Protein AF-A0A9E5TJ75-F1 (afdb_monomer_lite)

Sequence (106 aa):
MNHGADGQYAGRDTPRMLLGMAIGLALGLAGGLALDNIAIGAGMGIAIGTALGVAFSGRRRERSKLLTVLGVVLLLVGIVVLAIIMNLVEPQWWCDYSVLNLVPGC

pLDDT: mean 71.91, std 14.31, range [47.47, 91.88]

Secondary structure (DSSP, 8-state):
-------S-S-----HHHHHHHHHHHHHHHHHHHTT-HHHHHHHHHHHHHHHHHHHT-----HHHHHHHHHHHHHHHHHHHHHHHHHHS--GGGGT-TT----S--

Structure (mmCIF, N/CA/C/O backbone):
data_AF-A0A9E5TJ75-F1
#
_entry.id   AF-A0A9E5TJ75-F1
#
loop_
_atom_site.group_PDB
_atom_site.id
_atom_site.type_symbol
_atom_site.label_atom_id
_atom_site.label_alt_id
_atom_site.label_comp_id
_atom_site.label_asym_id
_atom_site.label_entity_id
_atom_site.label_seq_id
_atom_site.pdbx_PDB_ins_code
_atom_site.Cartn_x
_atom_site.Cartn_y
_atom_site.Cartn_z
_atom_site.occupancy
_atom_site.B_iso_or_equiv
_atom_site.auth_seq_id
_atom_site.auth_comp_id
_atom_site.auth_asym_id
_atom_site.auth_atom_id
_atom_site.pdbx_PDB_model_num
ATOM 1 N N . MET A 1 1 ? -44.513 19.644 -9.777 1.00 49.72 1 MET A N 1
ATOM 2 C CA . MET A 1 1 ? -43.888 18.924 -8.651 1.00 49.72 1 MET A CA 1
ATOM 3 C C . MET A 1 1 ? -42.584 18.312 -9.136 1.00 49.72 1 MET A C 1
ATOM 5 O O . MET A 1 1 ? -42.647 17.287 -9.799 1.00 49.72 1 MET A O 1
ATOM 9 N N . ASN A 1 2 ? -41.434 18.925 -8.833 1.00 54.47 2 ASN A N 1
ATOM 10 C CA . ASN A 1 2 ? -40.115 18.384 -9.178 1.00 54.47 2 ASN A CA 1
ATOM 11 C C . ASN A 1 2 ? -39.209 18.511 -7.937 1.00 54.47 2 ASN A C 1
ATOM 13 O O . ASN A 1 2 ? -38.608 19.559 -7.718 1.00 54.47 2 ASN A O 1
ATOM 17 N N . HIS A 1 3 ? -39.148 17.468 -7.109 1.00 60.53 3 HIS A N 1
ATOM 18 C CA . HIS A 1 3 ? -38.141 17.313 -6.055 1.00 60.53 3 HIS A CA 1
ATOM 19 C C . HIS A 1 3 ? -37.324 16.060 -6.368 1.00 60.53 3 HIS A C 1
ATOM 21 O O . HIS A 1 3 ? -37.915 15.009 -6.608 1.00 60.53 3 HIS A O 1
ATOM 27 N N . GLY A 1 4 ? -35.993 16.171 -6.369 1.00 53.81 4 GLY A N 1
ATOM 28 C CA . GLY A 1 4 ? -35.117 15.000 -6.450 1.00 53.81 4 GLY A CA 1
ATOM 29 C C . GLY A 1 4 ? -33.734 15.243 -7.051 1.00 53.81 4 GLY A C 1
ATOM 30 O O . GLY A 1 4 ? -33.310 14.463 -7.896 1.00 53.81 4 GLY A O 1
ATOM 31 N N . ALA A 1 5 ? -33.032 16.307 -6.656 1.00 62.34 5 ALA A N 1
ATOM 32 C CA . ALA A 1 5 ? -31.631 16.508 -7.051 1.00 62.34 5 ALA A CA 1
ATOM 33 C C . ALA A 1 5 ? -30.827 17.237 -5.964 1.00 62.34 5 ALA A C 1
ATOM 35 O O . ALA A 1 5 ? -30.008 18.108 -6.233 1.00 62.34 5 ALA A O 1
ATOM 36 N N . ASP A 1 6 ? -31.075 16.903 -4.709 1.00 57.59 6 ASP A N 1
ATOM 37 C CA . ASP A 1 6 ? -30.299 17.343 -3.565 1.00 57.59 6 ASP A CA 1
ATOM 38 C C . ASP A 1 6 ? -29.215 16.301 -3.287 1.00 57.59 6 ASP A C 1
ATOM 40 O O . ASP A 1 6 ? -29.389 15.293 -2.601 1.00 57.59 6 ASP A O 1
ATOM 44 N N . GLY A 1 7 ? -28.064 16.561 -3.910 1.00 57.28 7 GLY A N 1
ATOM 45 C CA . GLY A 1 7 ? -26.812 15.866 -3.673 1.00 57.28 7 GLY A CA 1
ATOM 46 C C . GLY A 1 7 ? -26.446 15.900 -2.193 1.00 57.28 7 GLY A C 1
ATOM 47 O O . GLY A 1 7 ? -25.975 16.907 -1.665 1.00 57.28 7 GLY A O 1
A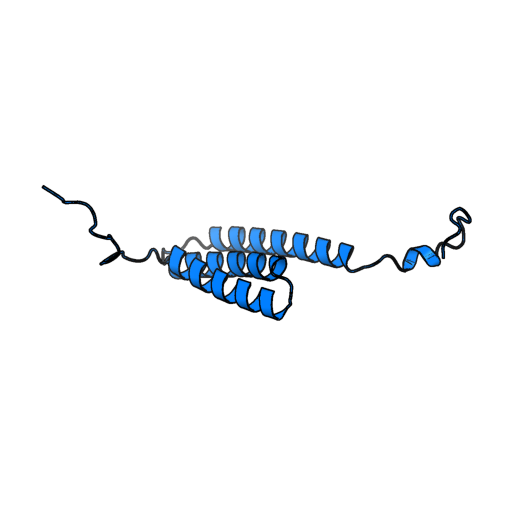TOM 48 N N . GLN A 1 8 ? -26.617 14.755 -1.540 1.00 57.28 8 GLN A N 1
ATOM 49 C CA . GLN A 1 8 ? -26.152 14.465 -0.187 1.00 57.28 8 GLN A CA 1
ATOM 50 C C . GLN A 1 8 ? -24.614 14.343 -0.166 1.00 57.28 8 GLN A C 1
ATOM 52 O O . GLN A 1 8 ? -24.048 13.261 0.004 1.00 57.28 8 GLN A O 1
ATOM 57 N N . TYR A 1 9 ? -23.931 15.472 -0.366 1.00 57.69 9 TYR A N 1
ATOM 58 C CA . TYR A 1 9 ? -22.493 15.662 -0.125 1.00 57.69 9 TYR A CA 1
ATOM 59 C C . TYR A 1 9 ? -22.220 16.774 0.902 1.00 57.69 9 TYR A C 1
ATOM 61 O O . TYR A 1 9 ? -21.068 17.110 1.155 1.00 57.69 9 TYR A O 1
ATOM 69 N N . ALA A 1 10 ? -23.259 17.339 1.522 1.00 48.19 10 ALA A N 1
ATOM 70 C CA . ALA A 1 10 ? -23.130 18.318 2.594 1.00 48.19 10 ALA A CA 1
ATOM 71 C C . ALA A 1 10 ? -23.320 17.620 3.950 1.00 48.19 10 ALA A C 1
ATOM 73 O O . ALA A 1 10 ? -24.439 17.481 4.433 1.00 48.19 10 ALA A O 1
ATOM 74 N N . GLY A 1 11 ? -22.218 17.144 4.541 1.00 52.88 11 GLY A N 1
ATOM 75 C CA . GLY A 1 11 ? -22.193 16.698 5.940 1.00 52.88 11 GLY A CA 1
ATOM 76 C C . GLY A 1 11 ? -22.075 15.191 6.171 1.00 52.88 11 GLY A C 1
ATOM 77 O O . GLY A 1 11 ? -22.799 14.648 6.998 1.00 52.88 11 GLY A O 1
ATOM 78 N N . ARG A 1 12 ? -21.159 14.492 5.484 1.00 55.97 12 ARG A N 1
ATOM 79 C CA . ARG A 1 12 ? -20.728 13.169 5.963 1.00 55.97 12 ARG A CA 1
ATOM 80 C C . ARG A 1 12 ? -19.517 13.331 6.861 1.00 55.97 12 ARG A C 1
ATOM 82 O O . ARG A 1 12 ? -18.474 13.788 6.403 1.00 55.97 12 ARG A O 1
ATOM 89 N N . ASP A 1 13 ? -19.649 12.868 8.096 1.00 57.91 13 ASP A N 1
ATOM 90 C CA . ASP A 1 13 ? -18.520 12.412 8.893 1.00 57.91 13 ASP A CA 1
ATOM 91 C C . ASP A 1 13 ? -17.759 11.389 8.048 1.00 57.91 13 ASP A C 1
ATOM 93 O O . ASP A 1 13 ? -18.174 10.233 7.936 1.00 57.91 13 ASP A O 1
ATOM 97 N N . THR A 1 14 ? -16.707 11.822 7.350 1.00 67.25 14 THR A N 1
ATOM 98 C CA . THR A 1 14 ? -15.968 10.941 6.451 1.00 67.25 14 THR A CA 1
ATOM 99 C C . THR A 1 14 ? -15.429 9.802 7.305 1.00 67.25 14 THR A C 1
ATOM 101 O O . THR A 1 14 ? -14.628 10.061 8.215 1.00 67.25 14 THR A O 1
ATOM 104 N N . PRO A 1 15 ? -15.864 8.546 7.083 1.00 71.38 15 PRO A N 1
ATOM 105 C CA . PRO A 1 15 ? -15.361 7.444 7.876 1.00 71.38 15 PRO A CA 1
ATOM 106 C C . PRO A 1 15 ? -13.844 7.447 7.708 1.00 71.38 15 PRO A C 1
ATOM 108 O O . PRO A 1 15 ? -13.341 7.435 6.589 1.00 71.38 15 PRO A O 1
ATOM 111 N N . ARG A 1 16 ? -13.104 7.539 8.818 1.00 77.94 16 ARG A N 1
ATOM 112 C CA . ARG A 1 16 ? -11.641 7.755 8.821 1.00 77.94 16 ARG A CA 1
ATOM 113 C C . ARG A 1 16 ? -10.889 6.696 8.006 1.00 77.94 16 ARG A C 1
ATOM 115 O O . ARG A 1 16 ? -9.814 6.953 7.474 1.00 77.94 16 ARG A O 1
ATOM 122 N N . MET A 1 17 ? -11.509 5.530 7.851 1.00 79.62 17 MET A N 1
ATOM 123 C CA . MET A 1 17 ? -11.088 4.459 6.958 1.00 79.62 17 MET A CA 1
ATOM 124 C C . MET A 1 17 ? -11.069 4.870 5.475 1.00 79.62 17 MET A C 1
ATOM 126 O O . MET A 1 17 ? -10.099 4.582 4.780 1.00 79.62 17 MET A O 1
ATOM 130 N N . LEU A 1 18 ? -12.091 5.591 5.007 1.00 84.69 18 LEU A N 1
ATOM 131 C CA . LEU A 1 18 ? -12.195 6.107 3.640 1.00 84.69 18 LEU A CA 1
ATOM 132 C C . LEU A 1 18 ? -11.130 7.172 3.357 1.00 84.69 18 LEU A C 1
ATOM 134 O O . LEU A 1 18 ? -10.567 7.198 2.268 1.00 84.69 18 LEU A O 1
ATOM 138 N N . LEU A 1 19 ? -10.810 8.002 4.356 1.00 86.19 19 LEU A N 1
ATOM 139 C CA . LEU A 1 19 ? -9.735 8.989 4.251 1.00 86.19 19 LEU A CA 1
ATOM 140 C C . LEU A 1 19 ? -8.370 8.311 4.069 1.00 86.19 19 LEU A C 1
ATOM 142 O O . LEU A 1 19 ? -7.612 8.691 3.182 1.00 86.19 19 LEU A O 1
ATOM 146 N N . GLY A 1 20 ? -8.079 7.273 4.860 1.00 87.69 20 GLY A N 1
ATOM 147 C CA . GLY A 1 20 ? -6.862 6.477 4.690 1.00 87.69 20 GLY A CA 1
ATOM 148 C C . GLY A 1 20 ? -6.777 5.842 3.302 1.00 87.69 20 GLY A C 1
ATOM 149 O O . GLY A 1 20 ? -5.758 5.976 2.630 1.00 87.69 20 GLY A O 1
ATOM 150 N N . MET A 1 21 ? -7.868 5.229 2.834 1.00 89.12 21 MET A N 1
ATOM 151 C CA . MET A 1 21 ? -7.932 4.611 1.506 1.00 89.12 21 MET A CA 1
ATOM 152 C C . MET A 1 21 ? -7.695 5.616 0.377 1.00 89.12 21 MET A C 1
ATOM 154 O O . MET A 1 21 ? -6.905 5.331 -0.516 1.00 89.12 21 MET A O 1
ATOM 158 N N . ALA A 1 22 ? -8.328 6.790 0.434 1.00 89.00 22 ALA A N 1
ATOM 159 C CA . ALA A 1 22 ? -8.174 7.829 -0.580 1.00 89.00 22 ALA A CA 1
ATOM 160 C C . ALA A 1 22 ? -6.722 8.326 -0.678 1.00 89.00 22 ALA A C 1
ATOM 162 O O . ALA A 1 22 ? -6.186 8.446 -1.777 1.00 89.00 22 ALA A O 1
ATOM 163 N N . ILE A 1 23 ? -6.068 8.551 0.468 1.00 88.94 23 ILE A N 1
ATOM 164 C CA . ILE A 1 23 ? -4.663 8.981 0.521 1.00 88.94 23 ILE A CA 1
ATOM 165 C C . ILE A 1 23 ? -3.743 7.884 -0.026 1.00 88.94 23 ILE A C 1
ATOM 167 O O . ILE A 1 23 ? -2.877 8.158 -0.855 1.00 88.94 23 ILE A O 1
ATOM 171 N N . GLY A 1 24 ? -3.944 6.637 0.407 1.00 90.56 24 GLY A N 1
ATOM 172 C CA . GLY A 1 24 ? -3.140 5.507 -0.052 1.00 90.56 24 GLY A CA 1
ATOM 173 C C . GLY A 1 24 ? -3.268 5.262 -1.552 1.00 90.56 24 GLY A C 1
ATOM 174 O O . GLY A 1 24 ? -2.254 5.128 -2.226 1.00 90.56 24 GLY A O 1
ATOM 175 N N . LEU A 1 25 ? -4.487 5.269 -2.099 1.00 91.88 25 LEU A N 1
ATOM 176 C CA . LEU A 1 25 ? -4.717 5.115 -3.538 1.00 91.88 25 LEU A CA 1
ATOM 177 C C . LEU A 1 25 ? -4.088 6.247 -4.348 1.00 91.88 25 LEU A C 1
ATOM 179 O O . LEU A 1 25 ? -3.445 5.969 -5.353 1.00 91.88 25 LEU A O 1
ATOM 183 N N . ALA A 1 26 ? -4.228 7.500 -3.911 1.00 90.50 26 ALA A N 1
ATOM 184 C CA . ALA A 1 26 ? -3.636 8.633 -4.614 1.00 90.50 26 ALA A CA 1
ATOM 185 C C . ALA A 1 26 ? -2.102 8.539 -4.655 1.00 90.50 26 ALA A C 1
ATOM 187 O O . ALA A 1 26 ? -1.507 8.675 -5.722 1.00 90.50 26 ALA A O 1
ATOM 188 N N . LEU A 1 27 ? -1.466 8.244 -3.515 1.00 87.00 27 LEU A N 1
ATOM 189 C CA . LEU A 1 27 ? -0.011 8.084 -3.429 1.00 87.00 27 LEU A CA 1
ATOM 190 C C . LEU A 1 27 ? 0.483 6.855 -4.193 1.00 87.00 27 LEU A C 1
ATOM 192 O O . LEU A 1 27 ? 1.489 6.928 -4.891 1.00 87.00 27 LEU A O 1
ATOM 196 N N . GLY A 1 28 ? -0.229 5.735 -4.080 1.00 90.56 28 GLY A N 1
ATOM 197 C CA . GLY A 1 28 ? 0.118 4.499 -4.766 1.00 90.56 28 GLY A CA 1
ATOM 198 C C . GLY A 1 28 ? 0.003 4.629 -6.277 1.00 90.56 28 GLY A C 1
ATOM 199 O O . GLY A 1 28 ? 0.934 4.271 -6.986 1.00 90.56 28 GLY A O 1
ATOM 200 N N . LEU A 1 29 ? -1.087 5.205 -6.787 1.00 91.00 29 LEU A N 1
ATOM 201 C CA . LEU A 1 29 ? -1.247 5.441 -8.221 1.00 91.00 29 LEU A CA 1
ATOM 202 C C . LEU A 1 29 ? -0.222 6.451 -8.743 1.00 91.00 29 LEU A C 1
ATOM 204 O O . LEU A 1 29 ? 0.378 6.201 -9.781 1.00 91.00 29 LEU A O 1
ATOM 208 N N . ALA A 1 30 ? 0.037 7.541 -8.014 1.00 86.56 30 ALA A N 1
ATOM 209 C CA . ALA A 1 30 ? 1.070 8.503 -8.394 1.00 86.56 30 ALA A CA 1
ATOM 210 C C . ALA A 1 30 ? 2.467 7.859 -8.437 1.00 86.56 30 ALA A C 1
ATOM 212 O O . ALA A 1 30 ? 3.211 8.064 -9.393 1.00 86.56 30 ALA A O 1
ATOM 213 N N . GLY A 1 31 ? 2.802 7.029 -7.444 1.00 85.56 31 GLY A N 1
ATOM 214 C CA . GLY A 1 31 ? 4.053 6.271 -7.417 1.00 85.56 31 GLY A CA 1
ATOM 215 C C . GLY A 1 31 ? 4.133 5.213 -8.520 1.00 85.56 31 GLY A C 1
ATOM 216 O O . GLY A 1 31 ? 5.168 5.074 -9.159 1.00 85.56 31 GLY A O 1
ATOM 217 N N . GLY A 1 32 ? 3.035 4.508 -8.796 1.00 87.06 32 GLY A N 1
ATOM 218 C CA . GLY A 1 32 ? 2.951 3.533 -9.885 1.00 87.06 32 GLY A CA 1
ATOM 219 C C . GLY A 1 32 ? 3.122 4.167 -11.255 1.00 87.06 32 GLY A C 1
ATOM 220 O O . GLY A 1 32 ? 3.830 3.618 -12.085 1.00 87.06 32 GLY A O 1
ATOM 221 N N . LEU A 1 33 ? 2.532 5.342 -11.477 1.00 85.38 33 LEU A N 1
ATOM 222 C CA . LEU A 1 33 ? 2.731 6.119 -12.701 1.00 85.38 33 LEU A CA 1
ATOM 223 C C . LEU A 1 33 ? 4.177 6.611 -12.829 1.00 85.38 33 LEU A C 1
ATOM 225 O O . LEU A 1 33 ? 4.739 6.555 -13.915 1.00 85.38 33 LEU A O 1
ATOM 229 N N . ALA A 1 34 ? 4.802 7.042 -11.730 1.00 84.62 34 ALA A N 1
ATOM 230 C CA . ALA A 1 34 ? 6.205 7.459 -11.735 1.00 84.62 34 ALA A CA 1
ATOM 231 C C . ALA A 1 34 ? 7.178 6.306 -12.046 1.00 84.62 34 ALA A C 1
ATOM 233 O O . ALA A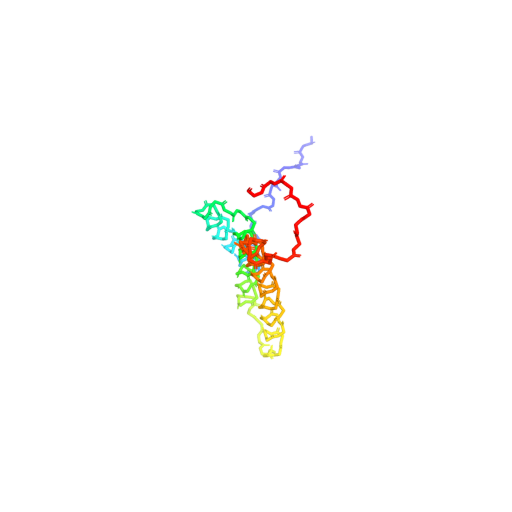 1 34 ? 8.259 6.540 -12.579 1.00 84.62 34 ALA A O 1
ATOM 234 N N . LEU A 1 35 ? 6.793 5.073 -11.715 1.00 85.69 35 LEU A N 1
ATOM 235 C CA . LEU A 1 35 ? 7.551 3.848 -11.985 1.00 85.69 35 LEU A CA 1
ATOM 236 C C . LEU A 1 35 ? 7.133 3.159 -13.296 1.00 85.69 35 LEU A C 1
ATOM 238 O O . LEU A 1 35 ? 7.605 2.057 -13.568 1.00 85.69 35 LEU A O 1
ATOM 242 N N . ASP A 1 36 ? 6.216 3.764 -14.057 1.00 88.50 36 ASP A N 1
ATOM 243 C CA . ASP A 1 36 ? 5.581 3.194 -15.255 1.00 88.50 36 ASP A CA 1
ATOM 244 C C . ASP A 1 36 ? 4.965 1.795 -15.021 1.00 88.50 36 ASP A C 1
ATOM 246 O O . ASP A 1 36 ? 4.839 0.951 -15.906 1.00 88.50 36 ASP A O 1
ATOM 250 N N . ASN A 1 37 ? 4.577 1.531 -13.769 1.00 86.00 37 ASN A N 1
ATOM 251 C CA . ASN A 1 37 ? 4.005 0.276 -13.314 1.00 86.00 37 ASN A CA 1
ATOM 252 C C . ASN A 1 37 ? 2.835 0.526 -12.354 1.00 86.00 37 ASN A C 1
ATOM 254 O O . ASN A 1 37 ? 2.946 0.496 -11.121 1.00 86.00 37 ASN A O 1
ATOM 258 N N . ILE A 1 38 ? 1.665 0.745 -12.956 1.00 83.94 38 ILE A N 1
ATOM 259 C CA . ILE A 1 38 ? 0.409 0.994 -12.240 1.00 83.94 38 ILE A CA 1
ATOM 260 C C . ILE A 1 38 ? 0.007 -0.206 -11.371 1.00 83.94 38 ILE A C 1
ATOM 262 O O . ILE A 1 38 ? -0.597 -0.005 -10.320 1.00 83.94 38 ILE A O 1
ATOM 266 N N . ALA A 1 39 ? 0.365 -1.439 -11.749 1.00 85.44 39 ALA A N 1
ATOM 267 C CA . ALA A 1 39 ? 0.032 -2.628 -10.963 1.00 85.44 39 ALA A CA 1
ATOM 268 C C . ALA A 1 39 ? 0.717 -2.605 -9.586 1.00 85.44 39 ALA A C 1
ATOM 270 O O . ALA A 1 39 ? 0.065 -2.827 -8.562 1.00 85.44 39 ALA A O 1
ATOM 271 N N . ILE A 1 40 ? 2.008 -2.254 -9.552 1.00 82.88 40 ILE A N 1
ATOM 272 C CA . ILE A 1 40 ? 2.766 -2.094 -8.303 1.00 82.88 40 ILE A CA 1
ATOM 273 C C . ILE A 1 40 ? 2.209 -0.919 -7.494 1.00 82.88 40 ILE A C 1
ATOM 275 O O . ILE A 1 40 ? 1.954 -1.055 -6.295 1.00 82.88 40 ILE A O 1
ATOM 279 N N . GLY A 1 41 ? 1.956 0.216 -8.149 1.00 86.00 41 GLY A N 1
ATOM 280 C CA . GLY A 1 41 ? 1.416 1.403 -7.488 1.00 86.00 41 GLY A CA 1
ATOM 281 C C . GLY A 1 41 ? 0.041 1.194 -6.859 1.00 86.00 41 GLY A C 1
ATOM 282 O O . GLY A 1 41 ? -0.182 1.564 -5.707 1.00 86.00 41 GLY A O 1
ATOM 283 N N . ALA A 1 42 ? -0.881 0.548 -7.574 1.00 86.94 42 ALA A N 1
ATOM 284 C CA . ALA A 1 42 ? -2.212 0.239 -7.066 1.00 86.94 42 ALA A CA 1
ATOM 285 C C . ALA A 1 42 ? -2.150 -0.739 -5.881 1.00 86.94 42 ALA A C 1
ATOM 287 O O . ALA A 1 42 ? -2.793 -0.500 -4.857 1.00 86.94 42 ALA A O 1
ATOM 288 N N . GLY A 1 43 ? -1.332 -1.795 -5.977 1.00 86.81 43 GLY A N 1
ATOM 289 C CA . GLY A 1 43 ? -1.139 -2.750 -4.882 1.00 86.81 43 GLY A CA 1
ATOM 290 C C . GLY A 1 43 ? -0.576 -2.087 -3.622 1.00 86.81 43 GLY A C 1
ATOM 291 O O . GLY A 1 43 ? -1.112 -2.258 -2.524 1.00 86.81 43 GLY A O 1
ATOM 292 N N . MET A 1 44 ? 0.455 -1.258 -3.787 1.00 86.00 44 MET A N 1
ATOM 293 C CA . MET A 1 44 ? 1.082 -0.529 -2.686 1.00 86.00 44 MET A CA 1
ATOM 294 C C . MET A 1 44 ? 0.145 0.5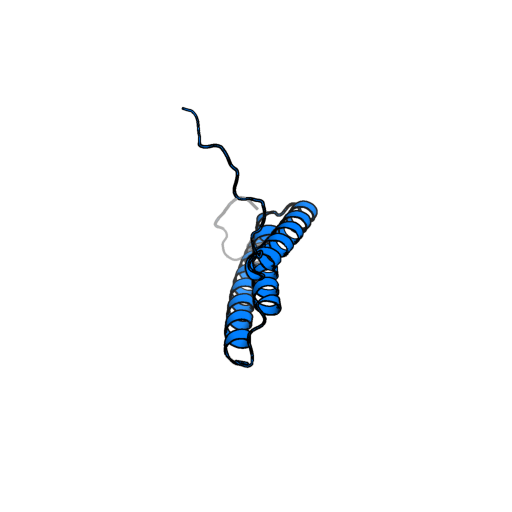35 -2.095 1.00 86.00 44 MET A C 1
ATOM 296 O O . MET A 1 44 ? 0.063 0.683 -0.876 1.00 86.00 44 MET A O 1
ATOM 300 N N . GLY A 1 45 ? -0.630 1.222 -2.936 1.00 89.44 45 GLY A N 1
ATOM 301 C CA . GLY A 1 45 ? -1.606 2.220 -2.508 1.00 89.44 45 GLY A CA 1
ATOM 302 C C . GLY A 1 45 ? -2.749 1.646 -1.679 1.00 89.44 45 GLY A C 1
ATOM 303 O O . GLY A 1 45 ? -3.122 2.223 -0.656 1.00 89.44 45 GLY A O 1
ATOM 304 N N . ILE A 1 46 ? -3.269 0.475 -2.058 1.00 89.31 46 ILE A N 1
ATOM 305 C CA . ILE A 1 46 ? -4.291 -0.233 -1.275 1.00 89.31 46 ILE A CA 1
ATOM 306 C C . ILE A 1 46 ? -3.713 -0.665 0.080 1.00 89.31 46 ILE A C 1
ATOM 308 O O . ILE A 1 46 ? -4.359 -0.474 1.113 1.00 89.31 46 ILE A O 1
ATOM 312 N N . ALA A 1 47 ? -2.482 -1.186 0.108 1.00 85.19 47 ALA A N 1
ATOM 313 C CA . ALA A 1 47 ? -1.818 -1.600 1.345 1.00 85.19 47 ALA A CA 1
ATOM 314 C C . ALA A 1 47 ? -1.587 -0.419 2.309 1.00 85.19 47 ALA A C 1
ATOM 316 O O . ALA A 1 47 ? -1.952 -0.487 3.483 1.00 85.19 47 ALA A O 1
ATOM 317 N N . ILE A 1 48 ? -1.048 0.698 1.812 1.00 87.12 48 ILE A N 1
ATOM 318 C CA . ILE A 1 48 ? -0.810 1.904 2.620 1.00 87.12 48 ILE A CA 1
ATOM 319 C C . ILE A 1 48 ? -2.139 2.520 3.071 1.00 87.12 48 ILE A C 1
ATOM 321 O O . ILE A 1 48 ? -2.297 2.885 4.237 1.00 87.12 48 ILE A O 1
ATOM 325 N N . GLY A 1 49 ? -3.121 2.610 2.173 1.00 88.12 49 GLY A N 1
ATOM 326 C CA . GLY A 1 49 ? -4.399 3.247 2.468 1.00 88.12 49 GLY A CA 1
ATOM 327 C C . GLY A 1 49 ? -5.241 2.479 3.481 1.00 88.12 49 GLY A C 1
ATOM 328 O O . GLY A 1 49 ? -5.843 3.078 4.374 1.00 88.12 49 GLY A O 1
ATOM 329 N N . THR A 1 50 ? -5.230 1.147 3.409 1.00 84.44 50 THR A N 1
ATOM 330 C CA . THR A 1 50 ? -5.862 0.296 4.427 1.00 84.44 50 THR A CA 1
ATOM 331 C C . THR A 1 50 ? -5.163 0.426 5.779 1.00 84.44 50 THR A C 1
ATOM 333 O O . THR A 1 50 ? -5.844 0.584 6.793 1.00 84.44 50 THR A O 1
ATOM 336 N N . ALA A 1 51 ? -3.826 0.465 5.814 1.00 82.25 51 ALA A N 1
ATOM 337 C CA . ALA A 1 51 ? -3.065 0.660 7.047 1.00 82.25 51 ALA A CA 1
ATOM 338 C C . ALA A 1 51 ? -3.364 2.016 7.715 1.00 82.25 51 ALA A C 1
ATOM 340 O O . ALA A 1 51 ? -3.657 2.063 8.913 1.00 82.25 51 ALA A O 1
ATOM 341 N N . LEU A 1 52 ? -3.371 3.109 6.943 1.00 83.31 52 LEU A N 1
ATOM 342 C CA . LEU A 1 52 ? -3.720 4.448 7.433 1.00 83.31 52 LEU A CA 1
ATOM 343 C C . LEU A 1 52 ? -5.180 4.525 7.891 1.00 83.31 52 LEU A C 1
ATOM 345 O O . L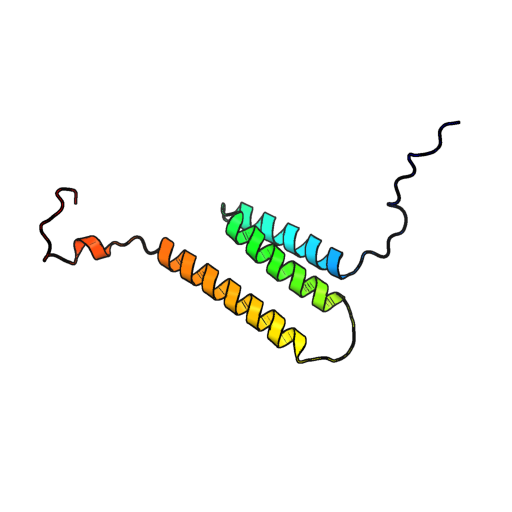EU A 1 52 ? -5.477 5.094 8.941 1.00 83.31 52 LEU A O 1
ATOM 349 N N . GLY A 1 53 ? -6.097 3.905 7.146 1.00 84.25 53 GLY A N 1
ATOM 350 C CA . GLY A 1 53 ? -7.516 3.876 7.487 1.00 84.25 53 GLY A CA 1
ATOM 351 C C . GLY A 1 53 ? -7.796 3.144 8.801 1.00 84.25 53 GLY A C 1
ATOM 352 O O . GLY A 1 53 ? -8.643 3.580 9.586 1.00 84.25 53 GLY A O 1
ATOM 353 N N . VAL A 1 54 ? -7.046 2.075 9.081 1.00 79.06 54 VAL A N 1
ATOM 354 C CA . VAL A 1 54 ? -7.086 1.346 10.357 1.00 79.06 54 VAL A CA 1
ATOM 355 C C . VAL A 1 54 ? -6.428 2.159 11.476 1.00 79.06 54 VAL A C 1
ATOM 357 O O . VAL A 1 54 ? -7.006 2.270 12.558 1.00 79.06 54 VAL A O 1
ATOM 360 N N . ALA A 1 55 ? -5.274 2.783 11.219 1.00 77.06 55 ALA A N 1
ATOM 361 C CA . ALA A 1 55 ? -4.568 3.616 12.194 1.00 77.06 55 ALA A CA 1
ATOM 362 C C . ALA A 1 55 ? -5.411 4.819 12.657 1.00 77.06 55 ALA A C 1
ATOM 364 O O . ALA A 1 55 ? -5.489 5.108 13.852 1.00 77.06 55 ALA A O 1
ATOM 365 N N . PHE A 1 56 ? -6.107 5.484 11.731 1.00 75.75 56 PHE A N 1
ATOM 366 C CA . PHE A 1 56 ? -6.963 6.636 12.035 1.00 75.75 56 PHE A CA 1
ATOM 367 C C . PHE A 1 56 ? -8.343 6.254 12.576 1.00 75.75 56 PHE A C 1
ATOM 369 O O . PHE A 1 56 ? -8.994 7.070 13.234 1.00 75.75 56 PHE A O 1
ATOM 376 N N . SER A 1 57 ? -8.791 5.011 12.381 1.00 70.25 57 SER A N 1
ATOM 377 C CA . SER A 1 57 ? -10.083 4.530 12.894 1.00 70.25 57 SER A CA 1
ATOM 378 C C . SER A 1 57 ? -10.169 4.416 14.418 1.00 70.25 57 SER A C 1
ATOM 380 O O . SER A 1 57 ? -11.242 4.108 14.931 1.00 70.25 57 SER A O 1
ATOM 382 N N . GLY A 1 58 ? -9.101 4.747 15.155 1.00 65.81 58 GLY A N 1
ATOM 383 C CA . GLY A 1 58 ? -9.172 5.207 16.542 1.00 65.81 58 GLY A CA 1
ATOM 384 C C . GLY A 1 58 ? -10.128 4.408 17.429 1.00 65.81 58 GLY A C 1
ATOM 385 O O . GLY A 1 58 ? -11.131 4.944 17.897 1.00 65.81 58 GLY A O 1
ATOM 386 N N . ARG A 1 59 ? -9.833 3.125 17.670 1.00 51.28 59 ARG A N 1
ATOM 387 C CA . ARG A 1 59 ? -10.535 2.344 18.695 1.00 51.28 59 ARG A CA 1
ATOM 388 C C . ARG A 1 59 ? -9.567 1.408 19.427 1.00 51.28 59 ARG A C 1
ATOM 390 O O . ARG A 1 59 ? -9.200 0.343 18.955 1.00 51.28 59 ARG A O 1
ATOM 397 N N . ARG A 1 60 ? -9.108 1.912 20.575 1.00 54.97 60 ARG A N 1
ATOM 398 C CA . ARG A 1 60 ? -8.755 1.226 21.829 1.00 54.97 60 ARG A CA 1
ATOM 399 C C . ARG A 1 60 ? -8.358 -0.264 21.722 1.00 54.97 60 ARG A C 1
ATOM 401 O O . ARG A 1 60 ? -9.206 -1.141 21.694 1.00 54.97 60 ARG A O 1
ATOM 408 N N . ARG A 1 61 ? -7.048 -0.513 21.843 1.00 49.28 61 ARG A N 1
ATOM 409 C CA . ARG A 1 61 ? -6.437 -1.654 22.557 1.00 49.28 61 ARG A CA 1
ATOM 410 C C . ARG A 1 61 ? -6.919 -3.068 22.173 1.00 49.28 61 ARG A C 1
ATOM 412 O O . ARG A 1 61 ? -7.346 -3.815 23.038 1.00 49.28 61 ARG A O 1
ATOM 419 N N . GLU A 1 62 ? -6.677 -3.492 20.936 1.00 54.97 62 GLU A N 1
ATOM 420 C CA . GLU A 1 62 ? -6.464 -4.916 20.613 1.00 54.97 62 GLU A CA 1
ATOM 421 C C . GLU A 1 62 ? -5.218 -5.049 19.729 1.00 54.97 62 GLU A C 1
ATOM 423 O O . GLU A 1 62 ? -5.265 -5.026 18.501 1.00 54.97 62 GLU A O 1
ATOM 428 N N . ARG A 1 63 ? -4.062 -5.153 20.397 1.00 53.53 63 ARG A N 1
ATOM 429 C CA . ARG A 1 63 ? -2.708 -5.259 19.821 1.00 53.53 63 ARG A CA 1
ATOM 430 C C . ARG A 1 63 ? -2.518 -6.498 18.921 1.00 53.53 63 ARG A C 1
ATOM 432 O O . ARG A 1 63 ? -1.515 -6.590 18.226 1.00 53.53 63 ARG A O 1
ATOM 439 N N . SER A 1 64 ? -3.468 -7.433 18.935 1.00 52.81 64 SER A N 1
ATOM 440 C CA . SER A 1 64 ? -3.457 -8.702 18.202 1.00 52.81 64 SER A CA 1
ATOM 441 C C . SER A 1 64 ? -3.894 -8.571 16.739 1.00 52.81 64 SER A C 1
ATOM 443 O O . SER A 1 64 ? -3.287 -9.196 15.878 1.00 52.81 64 SER A O 1
ATOM 445 N N . LYS A 1 65 ? -4.878 -7.719 16.419 1.00 59.03 65 LYS A N 1
ATOM 446 C CA . LYS A 1 65 ? -5.408 -7.605 15.042 1.00 59.03 65 LYS A CA 1
ATOM 447 C C . LYS A 1 65 ? -4.466 -6.861 14.096 1.00 59.03 65 LYS A C 1
ATOM 449 O O . LYS A 1 65 ? -4.408 -7.175 12.912 1.00 59.03 65 LYS A O 1
ATOM 454 N N . LEU A 1 66 ? -3.682 -5.917 14.620 1.00 61.34 66 LEU A N 1
ATOM 455 C CA . LEU A 1 66 ? -2.732 -5.133 13.827 1.00 61.34 66 LEU A CA 1
ATOM 456 C C . LEU A 1 66 ? -1.540 -5.977 13.350 1.00 61.34 66 LEU A C 1
ATOM 458 O O . LEU A 1 66 ? -1.086 -5.793 12.230 1.00 61.34 66 LEU A O 1
ATOM 462 N N . LEU A 1 67 ? -1.090 -6.945 14.155 1.00 59.09 67 LEU A N 1
ATOM 463 C CA . LEU A 1 67 ? -0.054 -7.911 13.770 1.00 59.09 67 LEU A CA 1
ATOM 464 C C . LEU A 1 67 ? -0.557 -8.919 12.730 1.00 59.09 67 LEU A C 1
ATOM 466 O O . LEU A 1 67 ? 0.196 -9.267 11.829 1.00 59.09 67 LEU A O 1
ATOM 470 N N . THR A 1 68 ? -1.822 -9.349 12.800 1.00 64.62 68 THR A N 1
ATOM 471 C CA . THR A 1 68 ? -2.412 -10.220 11.770 1.00 64.62 68 THR A CA 1
ATOM 472 C C . THR A 1 68 ? -2.584 -9.480 10.448 1.00 64.62 68 THR A C 1
ATOM 474 O O . THR A 1 68 ? -2.211 -10.008 9.408 1.00 64.62 68 THR A O 1
ATOM 477 N N . VAL A 1 69 ? -3.094 -8.244 10.474 1.00 70.25 69 VAL A N 1
ATOM 478 C CA . VAL A 1 69 ? -3.260 -7.436 9.255 1.00 70.25 69 VAL A CA 1
ATOM 479 C C . VAL A 1 69 ? -1.901 -7.078 8.656 1.00 70.25 69 VAL A C 1
ATOM 481 O O . VAL A 1 69 ? -1.696 -7.296 7.469 1.00 70.25 69 VAL A O 1
ATOM 484 N N . LEU A 1 70 ? -0.945 -6.614 9.467 1.00 73.88 70 LEU A N 1
ATOM 485 C CA . LEU A 1 70 ? 0.421 -6.341 9.013 1.00 73.88 70 LEU A CA 1
ATOM 486 C C . LEU A 1 70 ? 1.097 -7.614 8.483 1.00 73.88 70 LEU A C 1
ATOM 488 O O . LEU A 1 70 ? 1.748 -7.565 7.448 1.00 73.88 70 LEU A O 1
ATOM 492 N N . GLY A 1 71 ? 0.914 -8.752 9.156 1.00 73.62 71 GLY A N 1
ATOM 493 C CA . GLY A 1 71 ? 1.472 -10.041 8.751 1.00 73.62 71 GLY A CA 1
ATOM 494 C C . GLY A 1 71 ? 0.905 -10.546 7.425 1.00 73.62 71 GLY A C 1
ATOM 495 O O . GLY A 1 71 ? 1.670 -10.960 6.563 1.00 73.62 71 GLY A O 1
ATOM 496 N N . VAL A 1 72 ? -0.412 -10.453 7.220 1.00 76.00 72 VAL A N 1
ATOM 497 C CA . VAL A 1 72 ? -1.057 -10.824 5.949 1.00 76.00 72 VAL A CA 1
ATOM 498 C C . VAL A 1 72 ? -0.637 -9.873 4.832 1.00 76.00 72 VAL A C 1
ATOM 500 O O . VAL A 1 72 ? -0.317 -10.330 3.740 1.00 76.00 72 VAL A O 1
ATOM 503 N N . VAL A 1 73 ? -0.571 -8.566 5.099 1.00 76.50 73 VAL A N 1
ATOM 504 C CA . VAL A 1 73 ? -0.107 -7.577 4.117 1.00 76.50 73 VAL A CA 1
ATOM 505 C C . VAL A 1 73 ? 1.353 -7.827 3.740 1.00 76.50 73 VAL A C 1
ATOM 507 O O . VAL A 1 73 ? 1.661 -7.866 2.556 1.00 76.50 73 VAL A O 1
ATOM 510 N N . LEU A 1 74 ? 2.245 -8.070 4.705 1.00 79.56 74 LEU A N 1
ATOM 511 C CA . LEU A 1 74 ? 3.651 -8.391 4.436 1.00 79.56 74 LEU A CA 1
ATOM 512 C C . LEU A 1 74 ? 3.816 -9.720 3.694 1.00 79.56 74 LEU A C 1
ATOM 514 O O . LEU A 1 74 ? 4.663 -9.811 2.813 1.00 79.56 74 LEU A O 1
ATOM 518 N N . LEU A 1 75 ? 3.003 -10.731 4.009 1.00 81.31 75 LEU A N 1
ATOM 519 C CA . LEU A 1 75 ? 3.010 -12.017 3.314 1.00 81.31 75 LEU A CA 1
ATOM 520 C C . LEU A 1 75 ? 2.540 -11.867 1.862 1.00 81.31 75 LEU A C 1
ATOM 522 O O . LEU A 1 75 ? 3.185 -12.390 0.959 1.00 81.31 75 LEU A O 1
ATOM 526 N N . LEU A 1 76 ? 1.471 -11.104 1.619 1.00 78.38 76 LEU A N 1
ATOM 527 C CA . LEU A 1 76 ? 0.984 -10.813 0.269 1.00 78.38 76 LEU A CA 1
ATOM 528 C C . LEU A 1 76 ? 1.989 -9.979 -0.528 1.00 78.38 76 LEU A C 1
ATOM 530 O O . LEU A 1 76 ? 2.293 -10.321 -1.667 1.00 78.38 76 LEU A O 1
ATOM 534 N N . VAL A 1 77 ? 2.552 -8.929 0.077 1.00 82.69 77 VAL A N 1
ATOM 535 C CA . VAL A 1 77 ? 3.615 -8.120 -0.536 1.00 82.69 77 VAL A CA 1
ATOM 536 C C . VAL A 1 77 ? 4.834 -8.991 -0.836 1.00 82.69 77 VAL A C 1
ATOM 538 O O . VAL A 1 77 ? 5.373 -8.906 -1.930 1.00 82.69 77 VAL A O 1
ATOM 541 N N . GLY A 1 78 ? 5.229 -9.877 0.080 1.00 82.19 78 GLY A N 1
ATOM 542 C CA . GLY A 1 78 ? 6.332 -10.815 -0.112 1.00 82.19 78 GLY A CA 1
ATOM 543 C C . GLY A 1 78 ? 6.099 -11.772 -1.279 1.00 82.19 78 GLY A C 1
ATOM 544 O O . GLY A 1 78 ? 6.983 -11.924 -2.111 1.00 82.19 78 GLY A O 1
ATOM 545 N N . ILE A 1 79 ? 4.906 -12.364 -1.392 1.00 85.75 79 ILE A N 1
ATOM 546 C CA . ILE A 1 79 ? 4.545 -13.250 -2.512 1.00 85.75 79 ILE A CA 1
ATOM 547 C C . ILE A 1 79 ? 4.556 -12.489 -3.841 1.00 85.75 79 ILE A C 1
ATOM 549 O O . ILE A 1 79 ? 5.087 -12.991 -4.827 1.00 85.75 79 ILE A O 1
ATOM 553 N N . VAL A 1 80 ? 4.006 -11.273 -3.871 1.00 81.62 80 VAL A N 1
ATOM 554 C CA . VAL A 1 80 ? 3.976 -10.434 -5.078 1.00 81.62 80 VAL A CA 1
ATOM 555 C C . VAL A 1 80 ? 5.387 -10.020 -5.491 1.00 81.62 80 VAL A C 1
ATOM 557 O O . VAL A 1 80 ? 5.743 -10.156 -6.655 1.00 81.62 80 VAL A O 1
ATOM 560 N N . VAL A 1 81 ? 6.217 -9.577 -4.546 1.00 84.19 81 VAL A N 1
ATOM 561 C CA . VAL A 1 81 ? 7.621 -9.224 -4.797 1.00 84.19 81 VAL A CA 1
ATOM 562 C C . VAL A 1 81 ? 8.411 -10.445 -5.262 1.00 84.19 81 VAL A C 1
ATOM 564 O O . VAL A 1 81 ? 9.162 -10.340 -6.223 1.00 84.19 81 VAL A O 1
ATOM 567 N N . LEU A 1 82 ? 8.206 -11.614 -4.649 1.00 80.69 82 LEU A N 1
ATOM 568 C CA . LEU A 1 82 ? 8.844 -12.864 -5.061 1.00 80.69 82 LEU A CA 1
ATOM 569 C C . LEU A 1 82 ? 8.443 -13.254 -6.491 1.00 80.69 82 LEU A C 1
ATOM 571 O O . LEU A 1 82 ? 9.307 -13.599 -7.290 1.00 80.69 82 LEU A O 1
ATOM 575 N N . ALA A 1 83 ? 7.156 -13.160 -6.829 1.00 79.69 83 ALA A N 1
ATOM 576 C CA . ALA A 1 83 ? 6.656 -13.442 -8.172 1.00 79.69 83 ALA A CA 1
ATOM 577 C C . ALA A 1 83 ? 7.213 -12.456 -9.210 1.00 79.69 83 ALA A C 1
ATOM 579 O O . ALA A 1 83 ? 7.581 -12.864 -10.307 1.00 79.69 83 ALA A O 1
ATOM 580 N N . ILE A 1 84 ? 7.338 -11.174 -8.852 1.00 80.62 84 ILE A N 1
ATOM 581 C CA . ILE A 1 84 ? 7.962 -10.153 -9.701 1.00 80.62 84 ILE A CA 1
ATOM 582 C C . ILE A 1 84 ? 9.456 -10.443 -9.883 1.00 80.62 84 ILE A C 1
ATOM 584 O O . ILE A 1 84 ? 9.933 -10.399 -11.008 1.00 80.62 84 ILE A O 1
ATOM 588 N N . ILE A 1 85 ? 10.189 -10.800 -8.824 1.00 79.94 85 ILE A N 1
ATOM 589 C CA . ILE A 1 85 ? 11.605 -11.191 -8.917 1.00 79.94 85 ILE A CA 1
ATOM 590 C C . ILE A 1 85 ? 11.760 -12.431 -9.802 1.00 79.94 85 ILE A C 1
ATOM 592 O O . ILE A 1 85 ? 12.631 -12.450 -10.661 1.00 79.94 85 ILE A O 1
ATOM 596 N N . MET A 1 86 ? 10.898 -13.440 -9.65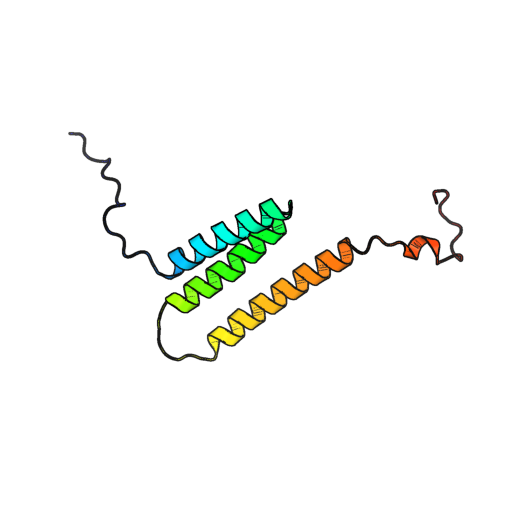5 1.00 73.00 86 MET A N 1
ATOM 597 C CA . MET A 1 86 ? 10.916 -14.631 -10.514 1.00 73.00 86 MET A CA 1
ATOM 598 C C . MET A 1 86 ? 10.610 -14.315 -11.981 1.00 73.00 86 MET A C 1
ATOM 600 O O . MET A 1 86 ? 11.098 -15.015 -12.859 1.00 73.00 86 MET A O 1
ATOM 604 N N . ASN A 1 87 ? 9.829 -13.267 -12.248 1.00 73.62 87 ASN A N 1
ATOM 605 C CA . ASN A 1 87 ? 9.497 -12.830 -13.602 1.00 73.62 87 ASN A CA 1
ATOM 606 C C . ASN A 1 87 ? 10.550 -11.876 -14.206 1.00 73.62 87 ASN A C 1
ATOM 608 O O . ASN A 1 87 ? 10.692 -11.819 -15.420 1.00 73.62 87 ASN A O 1
ATOM 612 N N . LEU A 1 88 ? 11.281 -11.128 -13.370 1.00 62.41 88 LEU A N 1
ATOM 613 C CA . LEU A 1 88 ? 12.375 -10.227 -13.768 1.00 62.41 88 LEU A CA 1
ATOM 614 C C . LEU A 1 88 ? 13.734 -10.934 -13.841 1.00 62.41 88 LEU A C 1
ATOM 616 O O . LEU A 1 88 ? 14.657 -10.427 -14.472 1.00 62.41 88 LEU A O 1
ATOM 620 N N . VAL A 1 89 ? 13.870 -12.109 -13.221 1.00 65.12 89 VAL A N 1
ATOM 621 C CA . VAL A 1 89 ? 14.947 -13.054 -13.528 1.00 65.12 89 VAL A CA 1
ATOM 622 C C . VAL A 1 89 ? 14.572 -13.735 -14.840 1.00 65.12 89 VAL A C 1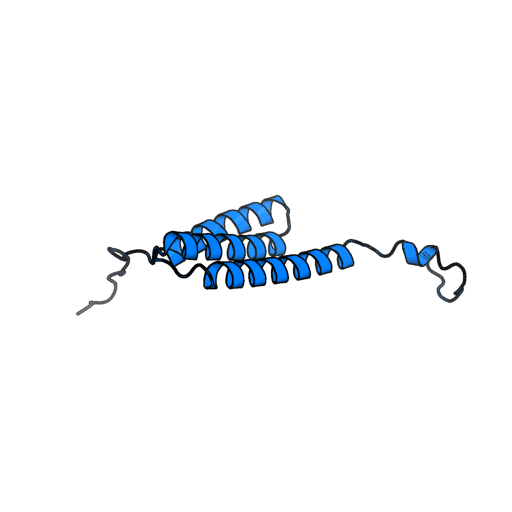
ATOM 624 O O . VAL A 1 89 ? 14.153 -14.890 -14.892 1.00 65.12 89 VAL A O 1
ATOM 627 N N . GLU A 1 90 ? 14.722 -12.980 -15.928 1.00 63.62 90 GLU A N 1
ATOM 628 C CA . GLU A 1 90 ? 14.847 -13.546 -17.264 1.00 63.62 90 GLU A CA 1
ATOM 629 C C . GLU A 1 90 ? 15.885 -14.672 -17.185 1.00 63.62 90 GLU A C 1
ATOM 631 O O . GLU A 1 90 ? 16.929 -14.528 -16.529 1.00 63.62 90 GLU A O 1
ATOM 636 N N . PRO A 1 91 ? 15.610 -15.850 -17.752 1.00 51.34 91 PRO A N 1
ATOM 637 C CA . PRO A 1 91 ? 16.365 -17.024 -17.403 1.00 51.34 91 PRO A CA 1
ATOM 638 C C . PRO A 1 91 ? 17.597 -17.087 -18.319 1.00 51.34 91 PRO A C 1
ATOM 640 O O . PRO A 1 91 ? 17.705 -17.914 -19.213 1.00 51.34 91 PRO A O 1
ATOM 643 N N . GLN A 1 92 ? 18.571 -16.204 -18.089 1.00 49.22 92 GLN A N 1
ATOM 644 C CA . GLN A 1 92 ? 19.887 -16.243 -18.755 1.00 49.22 92 GLN A CA 1
ATOM 645 C C . GLN A 1 92 ? 20.655 -17.550 -18.490 1.00 49.22 92 GLN A C 1
ATOM 647 O O . GLN A 1 92 ? 21.633 -17.855 -19.164 1.00 49.22 92 GLN A O 1
ATOM 652 N N . TRP A 1 93 ? 20.198 -18.354 -17.534 1.00 52.69 93 TRP A N 1
ATOM 653 C CA . TRP A 1 93 ? 20.758 -19.663 -17.253 1.00 52.69 93 TRP A CA 1
ATOM 654 C C . TRP A 1 93 ? 20.373 -20.707 -18.313 1.00 52.69 93 TRP A C 1
ATOM 656 O O . TRP A 1 93 ? 21.067 -21.716 -18.370 1.00 52.69 93 TRP A O 1
ATOM 666 N N . TRP A 1 94 ? 19.414 -20.455 -19.239 1.00 49.72 94 TRP A N 1
ATOM 667 C CA . TRP A 1 94 ? 19.152 -21.409 -20.342 1.00 49.72 94 TRP A CA 1
ATOM 668 C C . TRP A 1 94 ? 20.347 -21.700 -21.233 1.00 49.72 94 TRP A C 1
ATOM 670 O O . TRP A 1 94 ? 20.435 -22.793 -21.788 1.00 49.72 94 TRP A O 1
ATOM 680 N N . CYS A 1 95 ? 21.309 -20.787 -21.275 1.00 53.00 95 CYS A N 1
ATOM 681 C CA . CYS A 1 95 ? 22.491 -20.941 -22.103 1.00 53.00 95 CYS A CA 1
ATOM 682 C C . CYS A 1 95 ? 23.690 -21.573 -21.374 1.00 53.00 95 CYS A C 1
ATOM 684 O O . CYS A 1 95 ? 24.713 -21.783 -22.016 1.00 53.00 95 CYS A O 1
ATOM 686 N N . ASP A 1 96 ? 23.587 -21.901 -20.077 1.00 52.06 96 ASP A N 1
ATOM 687 C CA . ASP A 1 96 ? 24.678 -22.545 -19.314 1.00 52.06 96 ASP A CA 1
ATOM 688 C C . ASP A 1 96 ? 24.418 -24.044 -19.038 1.00 52.06 96 ASP A C 1
ATOM 690 O O . ASP A 1 96 ? 25.313 -24.796 -18.658 1.00 52.06 96 ASP A O 1
ATOM 694 N N . TYR A 1 97 ? 23.215 -24.564 -19.322 1.00 58.88 97 TYR A N 1
ATOM 695 C CA . TYR A 1 97 ? 23.000 -26.016 -19.411 1.00 58.88 97 TYR A CA 1
ATOM 696 C C . TYR A 1 97 ? 23.399 -26.523 -20.799 1.00 58.88 97 TYR A C 1
ATOM 698 O O . TYR A 1 97 ? 22.582 -26.954 -21.610 1.00 58.88 97 TYR A O 1
ATOM 706 N N . SER A 1 98 ? 24.707 -26.521 -21.048 1.00 53.66 98 SER A N 1
ATOM 707 C CA . SER A 1 98 ? 25.366 -26.992 -22.277 1.00 53.66 98 SER A CA 1
ATOM 708 C C . SER A 1 98 ? 25.203 -28.505 -22.559 1.00 53.66 98 SER A C 1
ATOM 710 O O . SER A 1 98 ? 26.006 -29.094 -23.278 1.00 53.66 98 SER A O 1
ATOM 712 N N . VAL A 1 99 ? 24.197 -29.177 -21.987 1.00 57.81 99 VAL A N 1
ATOM 713 C CA . VAL A 1 99 ? 23.991 -30.635 -22.086 1.00 57.81 99 VAL A CA 1
ATOM 714 C C . VAL A 1 99 ? 22.716 -31.052 -22.828 1.00 57.81 99 VAL A C 1
ATOM 716 O O . VAL A 1 99 ? 22.557 -32.240 -23.101 1.00 57.81 99 VAL A O 1
ATOM 719 N N . LEU A 1 100 ? 21.835 -30.127 -23.232 1.00 52.91 100 LEU A N 1
ATOM 720 C CA . LEU A 1 100 ? 20.682 -30.448 -24.090 1.00 52.91 100 LEU A CA 1
ATOM 721 C C . LEU A 1 100 ? 20.710 -29.668 -25.409 1.00 52.91 100 LEU A C 1
ATOM 723 O O . LEU A 1 100 ? 20.131 -28.598 -25.556 1.00 52.91 100 LEU A O 1
ATOM 727 N N . ASN A 1 101 ? 21.356 -30.282 -26.396 1.00 55.97 101 ASN A N 1
ATOM 728 C CA . ASN A 1 101 ? 21.455 -29.864 -27.794 1.00 55.97 101 ASN A CA 1
ATOM 729 C C . ASN A 1 101 ? 20.118 -30.081 -28.547 1.00 55.97 101 ASN A C 1
ATOM 731 O O . ASN A 1 101 ? 20.051 -30.860 -29.497 1.00 55.97 101 ASN A O 1
ATOM 735 N N . LEU A 1 102 ? 19.020 -29.478 -28.070 1.00 61.50 102 LEU A N 1
ATOM 736 C CA . LEU A 1 102 ? 17.666 -29.758 -28.581 1.00 61.50 102 LEU A CA 1
ATOM 737 C C . LEU A 1 102 ? 16.891 -28.555 -29.136 1.00 61.50 102 LEU A C 1
ATOM 739 O O . LEU A 1 102 ? 15.749 -28.738 -29.554 1.00 61.50 102 LEU A O 1
ATOM 743 N N . VAL A 1 103 ? 17.472 -27.351 -29.193 1.00 55.97 103 VAL A N 1
ATOM 744 C CA . VAL A 1 103 ? 16.801 -26.187 -29.799 1.00 55.97 103 VAL A CA 1
ATOM 745 C C . VAL A 1 103 ? 17.795 -25.365 -30.630 1.00 55.97 103 VAL A C 1
ATOM 747 O O . VAL A 1 103 ? 18.735 -24.812 -30.063 1.00 55.97 103 VAL A O 1
ATOM 750 N N . PRO A 1 104 ? 17.615 -25.251 -31.959 1.00 47.47 104 PRO A N 1
ATOM 751 C CA . PRO A 1 104 ? 18.359 -24.292 -32.763 1.00 47.47 104 PRO A CA 1
ATOM 752 C C . PRO A 1 104 ? 17.710 -22.911 -32.593 1.00 47.47 104 PRO A C 1
ATOM 754 O O . PRO A 1 104 ? 16.609 -22.680 -33.091 1.00 47.47 104 PRO A O 1
ATOM 757 N N . GLY A 1 105 ? 18.362 -22.011 -31.854 1.00 54.12 105 GLY A N 1
ATOM 758 C CA . GLY A 1 105 ? 17.839 -20.656 -31.636 1.00 54.12 105 GLY A CA 1
ATOM 759 C C . GLY A 1 105 ? 18.509 -19.802 -30.555 1.00 54.12 105 GLY A C 1
ATOM 760 O O . GLY A 1 105 ? 18.011 -18.708 -30.300 1.00 54.12 105 GLY A O 1
ATOM 761 N N . CYS A 1 106 ? 19.598 -20.265 -29.934 1.00 52.44 106 CYS A N 1
ATOM 762 C CA . CYS A 1 106 ? 20.562 -19.367 -29.293 1.00 52.44 106 CYS A CA 1
ATOM 763 C C . CYS A 1 106 ? 21.541 -18.830 -30.341 1.00 52.44 106 CYS A C 1
ATOM 765 O O . CYS A 1 106 ? 21.926 -19.625 -31.231 1.00 52.44 106 CYS A O 1
#

Radius of gyration: 22.89 Å; chains: 1; bounding box: 69×50×55 Å

Foldseek 3Di:
DDDDDPPPPPDDPCQLLVVLLVQLLVQLCVVCVVVVHNPRSNLRSNLRSNLRSVVRNDDDDDPPVNCVSVVVSVVVVVVVVVVVVVVVPPPPVVVVPPPDPDDDDD